Protein AF-A0A2H3KA18-F1 (afdb_monomer_lite)

InterPro domains:
  IPR021326 Protein of unknown function DUF2931 [PF11153] (22-78)

Radius of gyration: 26.45 Å; chains: 1; bounding box: 54×30×70 Å

Sequence (79 aa):
MATNVKFIGLLFIIILTSCKMEKEKKYRWIATVTAPQEYPSEVYWGDLIADDYHSSFSEIFGTSYTGWGSEGSSMGEGI

Foldseek 3Di:
DVVVVVVVVVVVVVVVVPPDPDDPPDDDDDDADADALV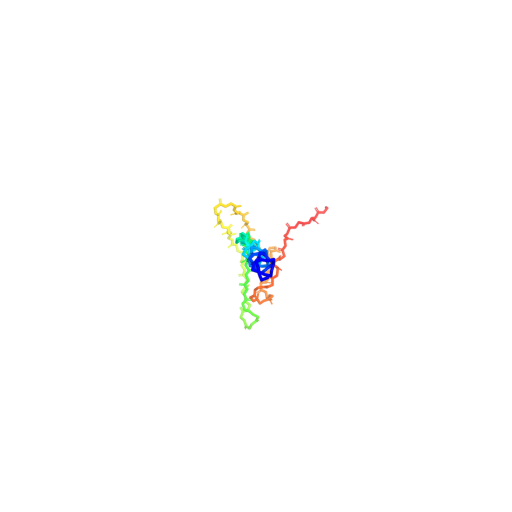DKDDDQWDWDDDPPDIDTDHCVLDIHRPHPPDDHDDPDDDD

Secondary structure (DSSP, 8-state):
-HHHHHHHHHHHHHHHHT---PPP----PPP-----TTS-EE--EEEEEETTEEEEEEGGG-EE-S-TT--PPP-----

Structure (mmCIF, N/CA/C/O backbone):
data_AF-A0A2H3KA18-F1
#
_entry.id   AF-A0A2H3KA18-F1
#
loop_
_atom_site.group_PDB
_atom_site.id
_atom_site.type_symbol
_atom_site.label_atom_id
_atom_site.label_alt_id
_atom_site.label_comp_id
_atom_site.label_asym_id
_atom_site.label_entity_id
_atom_site.label_seq_id
_atom_site.pdbx_PDB_ins_code
_atom_site.Cartn_x
_atom_site.Cartn_y
_atom_site.Cartn_z
_atom_site.occupancy
_atom_site.B_iso_or_equiv
_atom_site.auth_seq_id
_atom_site.auth_comp_id
_atom_site.auth_asym_id
_atom_site.auth_atom_id
_atom_site.pdbx_PDB_model_num
ATOM 1 N N . MET A 1 1 ? -37.111 -4.535 54.361 1.00 53.69 1 MET A N 1
ATOM 2 C CA . MET A 1 1 ? -36.548 -5.627 53.528 1.00 53.69 1 MET A CA 1
ATOM 3 C C . MET A 1 1 ? -36.886 -5.469 52.042 1.00 53.69 1 MET A C 1
ATOM 5 O O . MET A 1 1 ? -35.976 -5.536 51.231 1.00 53.69 1 MET A O 1
ATOM 9 N N . ALA A 1 2 ? -38.139 -5.172 51.670 1.00 60.00 2 ALA A N 1
ATOM 10 C CA . ALA A 1 2 ? -38.562 -5.008 50.267 1.00 60.00 2 ALA A CA 1
ATOM 11 C C . ALA A 1 2 ? -37.928 -3.817 49.504 1.00 60.00 2 ALA A C 1
ATOM 13 O O . ALA A 1 2 ? -37.803 -3.862 48.284 1.00 60.00 2 ALA A O 1
ATOM 14 N N . THR A 1 3 ? -37.506 -2.757 50.198 1.00 62.41 3 THR A N 1
ATOM 15 C CA . THR A 1 3 ? -36.859 -1.571 49.601 1.00 62.41 3 THR A CA 1
ATOM 16 C C . THR A 1 3 ? -35.445 -1.856 49.086 1.00 62.41 3 THR A C 1
ATOM 18 O O . THR A 1 3 ? -35.073 -1.365 48.025 1.00 62.41 3 THR A O 1
ATOM 21 N N . ASN A 1 4 ? -34.695 -2.721 49.777 1.00 65.69 4 ASN A N 1
ATOM 22 C CA . ASN A 1 4 ? -33.335 -3.119 49.389 1.00 65.69 4 ASN A CA 1
ATOM 23 C C . ASN A 1 4 ? -33.339 -4.019 48.143 1.00 65.69 4 ASN A C 1
ATOM 25 O O . ASN A 1 4 ? -32.473 -3.892 47.284 1.00 65.69 4 ASN A O 1
ATOM 29 N N . VAL A 1 5 ? -34.362 -4.872 48.002 1.00 73.50 5 VAL A N 1
ATOM 30 C CA . VAL A 1 5 ? -34.551 -5.738 46.824 1.00 73.50 5 VAL A CA 1
ATOM 31 C C . VAL A 1 5 ? -34.837 -4.909 45.567 1.00 73.50 5 VAL A C 1
ATOM 33 O O . VAL A 1 5 ? -34.295 -5.196 44.502 1.00 73.50 5 VAL A O 1
ATOM 36 N N . LYS A 1 6 ? -35.623 -3.829 45.690 1.00 75.00 6 LYS A N 1
ATOM 37 C CA . LYS A 1 6 ? -35.877 -2.893 44.580 1.00 75.00 6 LYS A CA 1
ATOM 38 C C . LYS A 1 6 ? -34.614 -2.139 44.153 1.00 75.00 6 LYS A C 1
ATOM 40 O O . LYS A 1 6 ? -34.403 -1.949 42.960 1.00 75.00 6 LYS A O 1
ATOM 45 N N . PHE A 1 7 ? -33.768 -1.755 45.109 1.00 77.06 7 PHE A N 1
ATOM 46 C CA . PHE A 1 7 ? -32.494 -1.082 44.835 1.00 77.06 7 PHE A CA 1
ATOM 47 C C . PHE A 1 7 ? -31.505 -1.984 44.085 1.00 77.06 7 PHE A C 1
ATOM 49 O O . PHE A 1 7 ? -30.884 -1.551 43.118 1.00 77.06 7 PHE A O 1
ATOM 56 N N . ILE A 1 8 ? -31.413 -3.254 44.485 1.00 81.00 8 ILE A N 1
ATOM 57 C CA . ILE A 1 8 ? -30.573 -4.257 43.814 1.00 81.00 8 ILE A CA 1
ATOM 58 C C . ILE A 1 8 ? -31.074 -4.522 42.388 1.00 81.00 8 ILE A C 1
ATOM 60 O O . ILE A 1 8 ? -30.271 -4.585 41.459 1.00 81.00 8 ILE A O 1
ATOM 64 N N . GLY A 1 9 ? -32.395 -4.602 42.194 1.00 82.06 9 GLY A N 1
ATOM 65 C CA . GLY A 1 9 ? -32.989 -4.741 40.863 1.00 82.06 9 GLY A CA 1
ATOM 66 C C . GLY A 1 9 ? -32.682 -3.554 39.945 1.00 82.06 9 GLY A C 1
ATOM 67 O O . GLY A 1 9 ? -32.338 -3.750 38.782 1.00 82.06 9 GLY A O 1
ATOM 68 N N . LEU A 1 10 ? -32.733 -2.328 40.473 1.00 82.62 10 LEU A N 1
ATOM 69 C CA . LEU A 1 10 ? -32.427 -1.117 39.707 1.00 82.62 10 LEU A CA 1
ATOM 70 C C . LEU A 1 10 ? -30.952 -1.063 39.276 1.00 82.62 10 LEU A C 1
ATOM 72 O O . LEU A 1 10 ? -30.648 -0.681 38.149 1.00 82.62 10 LEU A O 1
ATOM 76 N N . LEU A 1 11 ? -30.045 -1.506 40.148 1.00 82.25 11 LEU A N 1
ATOM 77 C CA . LEU A 1 11 ? -28.611 -1.564 39.866 1.00 82.25 11 LEU A CA 1
ATOM 78 C C . LEU A 1 11 ? -28.281 -2.583 38.762 1.00 82.25 11 LEU A C 1
ATOM 80 O O . LEU A 1 11 ? -27.431 -2.323 37.916 1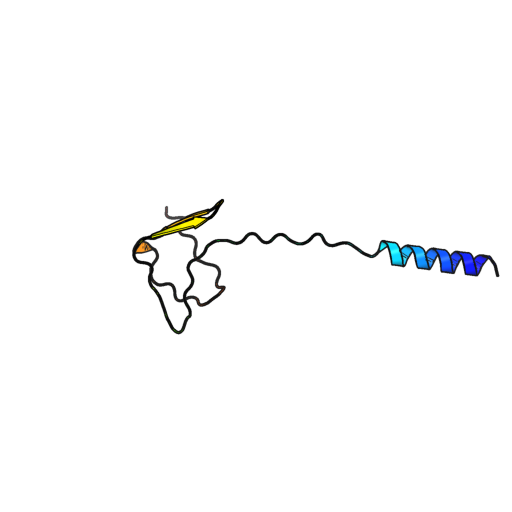.00 82.25 11 LEU A O 1
ATOM 84 N N . PHE A 1 12 ? -29.005 -3.703 38.716 1.00 80.69 12 PHE A N 1
ATOM 85 C CA . PHE A 1 12 ? -28.826 -4.738 37.695 1.00 80.69 12 PHE A CA 1
ATOM 86 C C . PHE A 1 12 ? -29.219 -4.263 36.285 1.00 80.69 12 PHE A C 1
ATOM 88 O O . PHE A 1 12 ? -28.567 -4.608 35.301 1.00 80.69 12 PHE A O 1
ATOM 95 N N . ILE A 1 13 ? -30.253 -3.423 36.182 1.00 80.38 13 ILE A N 1
ATOM 96 C CA . ILE A 1 13 ? -30.749 -2.896 34.901 1.00 80.38 13 ILE A CA 1
ATOM 97 C C . ILE A 1 13 ? -29.730 -1.939 34.258 1.00 80.38 13 ILE A C 1
ATOM 99 O O . ILE A 1 13 ? -29.520 -1.990 33.049 1.00 80.38 13 ILE A O 1
ATOM 103 N N . ILE A 1 14 ? -29.043 -1.119 35.060 1.00 80.62 14 ILE A N 1
ATOM 104 C CA . ILE A 1 14 ? -28.054 -0.134 34.579 1.00 80.62 14 ILE A CA 1
ATOM 105 C C . ILE A 1 14 ? -26.826 -0.821 33.951 1.00 80.62 14 ILE A C 1
ATOM 107 O O . ILE A 1 14 ? -26.261 -0.338 32.962 1.00 80.62 14 ILE A O 1
ATOM 111 N N . ILE A 1 15 ? -26.433 -1.976 34.497 1.00 79.50 15 ILE A N 1
ATOM 112 C CA . ILE A 1 15 ? -25.296 -2.766 34.004 1.00 79.50 15 ILE A CA 1
ATOM 113 C C . ILE A 1 15 ? -25.624 -3.371 32.630 1.00 79.50 15 ILE A C 1
ATOM 115 O O . ILE A 1 15 ? -24.792 -3.323 31.726 1.00 79.50 15 ILE A O 1
ATOM 119 N N . LEU A 1 16 ? -26.852 -3.866 32.435 1.00 70.75 16 LEU A N 1
ATOM 120 C CA . LEU A 1 16 ? -27.283 -4.473 31.169 1.00 70.75 16 LEU A CA 1
ATOM 121 C C . LEU A 1 16 ? -27.381 -3.457 30.020 1.00 70.75 16 LEU A C 1
ATOM 123 O O . LEU A 1 16 ? -27.072 -3.788 28.879 1.00 70.75 16 LEU A O 1
ATOM 127 N N . THR A 1 17 ? -27.748 -2.205 30.302 1.00 75.19 17 THR A N 1
ATOM 128 C CA . THR A 1 17 ? -27.860 -1.157 29.271 1.00 75.19 17 THR A CA 1
ATOM 129 C C . THR A 1 17 ? -26.522 -0.546 28.841 1.00 75.19 17 THR A C 1
ATOM 131 O O . THR A 1 17 ? -26.481 0.190 27.858 1.00 75.19 17 THR A O 1
ATOM 134 N N . SER A 1 18 ? -25.423 -0.831 29.549 1.00 69.44 18 SER A N 1
ATOM 135 C CA . SER A 1 18 ? -24.102 -0.238 29.269 1.00 69.44 18 SER A CA 1
ATOM 136 C C . SER A 1 18 ? -23.292 -0.987 28.201 1.00 69.44 18 SER A C 1
ATOM 138 O O . SER A 1 18 ? -22.213 -0.535 27.816 1.00 69.44 18 SER A O 1
ATOM 140 N N . CYS A 1 19 ? -23.802 -2.107 27.680 1.00 71.19 19 CYS A N 1
ATOM 141 C CA . CYS A 1 19 ? -23.172 -2.826 26.577 1.00 71.19 19 CYS A CA 1
ATOM 142 C C . CYS A 1 19 ? -23.428 -2.085 25.251 1.00 71.19 19 CYS A C 1
ATOM 144 O O . CYS A 1 19 ? -24.422 -2.312 24.562 1.00 71.19 19 CYS A O 1
ATOM 146 N N . LYS A 1 20 ? -22.542 -1.146 24.898 1.00 67.44 20 LYS A N 1
ATOM 147 C CA . LYS A 1 20 ? -22.537 -0.515 23.572 1.00 67.44 20 LYS A CA 1
ATOM 148 C C . LYS A 1 20 ? -22.037 -1.525 22.541 1.00 67.44 20 LYS A C 1
ATOM 150 O O . LYS A 1 20 ? -20.863 -1.877 22.546 1.00 67.44 20 LYS A O 1
ATOM 155 N N . MET A 1 21 ? -22.909 -1.938 21.624 1.00 66.75 21 MET A N 1
ATOM 156 C CA . MET A 1 21 ? -22.480 -2.569 20.376 1.00 66.75 21 MET A CA 1
ATOM 157 C C . MET A 1 21 ? -21.768 -1.513 19.522 1.00 66.75 21 MET A C 1
ATOM 159 O O . MET A 1 21 ? -22.415 -0.691 18.869 1.00 66.75 21 MET A O 1
ATOM 163 N N . GLU A 1 22 ? -20.436 -1.484 19.565 1.00 71.56 22 GLU A N 1
ATOM 164 C CA . GLU A 1 22 ? -19.649 -0.700 18.615 1.00 71.56 22 GLU A CA 1
ATOM 165 C C . GLU A 1 22 ? -19.859 -1.326 17.228 1.00 71.56 22 GLU A C 1
ATOM 167 O O . GLU A 1 22 ? -19.594 -2.509 17.021 1.00 71.56 22 GLU A O 1
ATOM 172 N N . LYS A 1 23 ? -20.430 -0.566 16.285 1.00 71.94 23 LYS A N 1
ATOM 173 C CA . LYS A 1 23 ? -20.556 -1.030 14.899 1.00 71.94 23 LYS A CA 1
ATOM 174 C C . LYS A 1 23 ? -19.149 -1.235 14.348 1.00 71.94 23 LYS A C 1
ATOM 176 O O . LYS A 1 23 ? -18.318 -0.339 14.490 1.00 71.94 23 LYS A O 1
ATOM 181 N N . GLU A 1 24 ? -18.907 -2.381 13.713 1.00 75.44 24 GLU A N 1
ATOM 182 C CA . GLU A 1 24 ? -17.629 -2.665 13.061 1.00 75.44 24 GLU A CA 1
ATOM 183 C C . GLU A 1 24 ? -17.232 -1.494 12.159 1.00 75.44 24 GLU A C 1
ATOM 185 O O . GLU A 1 24 ? -17.974 -1.088 11.255 1.00 75.44 24 GLU A O 1
ATOM 190 N N . LYS A 1 25 ? -16.060 -0.917 12.435 1.00 69.56 25 LYS A N 1
ATOM 191 C CA . LYS A 1 25 ? -15.482 0.123 11.590 1.00 69.56 25 LYS A CA 1
ATOM 192 C C . LYS A 1 25 ? -15.116 -0.537 10.269 1.00 69.56 25 LYS A C 1
ATOM 194 O O . LYS A 1 25 ? -14.187 -1.333 10.201 1.00 69.56 25 LYS A O 1
ATOM 199 N N . LYS A 1 26 ? -15.867 -0.220 9.216 1.00 74.69 26 LYS A N 1
ATOM 200 C CA . LYS A 1 26 ? -15.500 -0.617 7.858 1.00 74.69 26 LYS A CA 1
ATOM 201 C C . LYS A 1 26 ? -14.308 0.231 7.431 1.00 74.69 26 LYS A C 1
ATOM 203 O O . LYS A 1 26 ? -14.455 1.429 7.191 1.00 74.69 26 LYS A O 1
ATOM 208 N N . TYR A 1 27 ? -13.135 -0.383 7.384 1.00 68.81 27 TYR A N 1
ATOM 209 C CA . TYR A 1 27 ? -11.937 0.254 6.855 1.00 68.81 27 TYR A CA 1
ATOM 210 C C . TYR A 1 27 ? -12.039 0.332 5.333 1.00 68.81 27 TYR A C 1
ATOM 212 O O . TYR A 1 27 ? -12.463 -0.621 4.678 1.00 68.81 27 TYR A O 1
ATOM 220 N N . ARG A 1 28 ? -11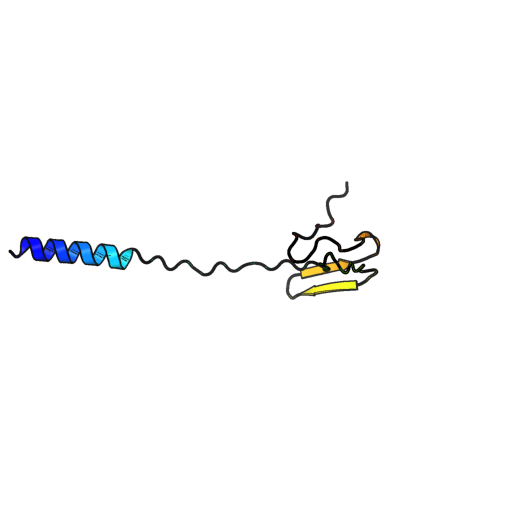.675 1.489 4.776 1.00 67.81 28 ARG A N 1
ATOM 221 C CA . ARG A 1 28 ? -11.531 1.663 3.333 1.00 67.81 28 ARG A CA 1
ATOM 222 C C . ARG A 1 28 ? -10.090 1.343 2.981 1.00 67.81 28 ARG A C 1
ATOM 224 O O . 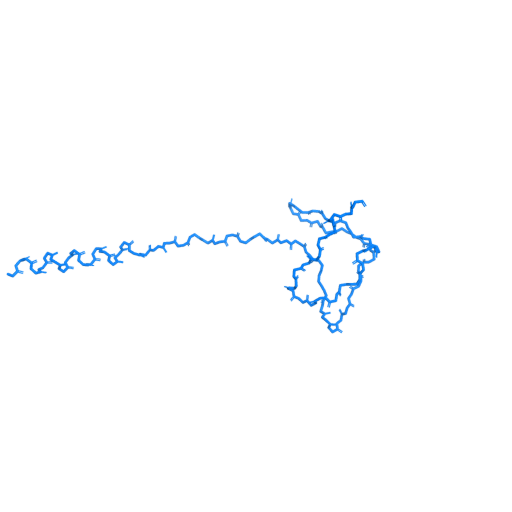ARG A 1 28 ? -9.188 2.041 3.433 1.00 67.81 28 ARG A O 1
ATOM 231 N N . TRP A 1 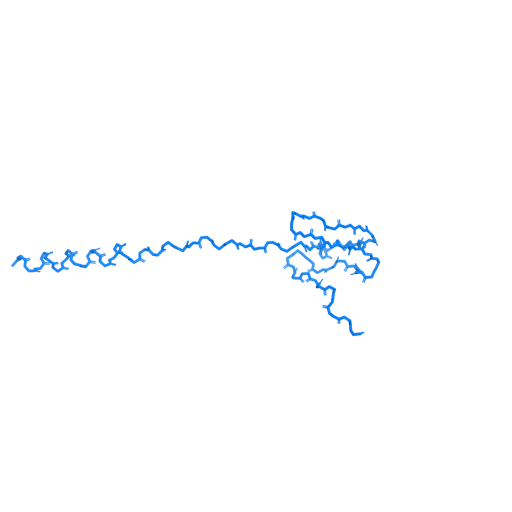29 ? -9.893 0.285 2.212 1.00 66.81 29 TRP A N 1
ATOM 232 C CA . TRP A 1 29 ? -8.580 -0.042 1.677 1.00 66.81 29 TRP A CA 1
ATOM 233 C C . TRP A 1 29 ? -8.260 0.933 0.546 1.00 66.81 29 TRP A C 1
ATOM 235 O O . TRP A 1 29 ? -9.090 1.155 -0.334 1.00 66.81 29 TRP A O 1
ATOM 245 N N . ILE A 1 30 ? -7.079 1.539 0.598 1.00 69.25 30 ILE A N 1
ATOM 246 C CA . ILE A 1 30 ? -6.534 2.340 -0.496 1.00 69.25 30 ILE A CA 1
ATOM 247 C C . ILE A 1 30 ? -5.535 1.436 -1.209 1.00 69.25 30 ILE A C 1
ATOM 249 O O . ILE A 1 30 ? -4.673 0.844 -0.560 1.00 69.25 30 ILE A O 1
ATOM 253 N N . ALA A 1 31 ? -5.668 1.287 -2.523 1.00 69.12 31 ALA A N 1
ATOM 254 C CA . ALA A 1 31 ? -4.688 0.537 -3.291 1.00 69.12 31 ALA A CA 1
ATOM 255 C C . ALA A 1 31 ? -3.377 1.334 -3.361 1.00 69.12 31 ALA A C 1
ATOM 257 O O . ALA A 1 31 ? -3.360 2.544 -3.578 1.00 69.12 31 ALA A O 1
ATOM 258 N N . THR A 1 32 ? -2.268 0.651 -3.110 1.00 72.31 32 THR A N 1
ATOM 259 C CA . THR A 1 32 ? -0.923 1.225 -3.089 1.00 72.31 32 THR A CA 1
ATOM 260 C C . THR A 1 32 ? 0.052 0.145 -3.525 1.00 72.31 32 THR A C 1
ATOM 262 O O . THR A 1 32 ? -0.088 -1.015 -3.135 1.00 72.31 32 THR A O 1
ATOM 265 N N . VAL A 1 33 ? 1.043 0.530 -4.327 1.00 73.56 33 VAL A N 1
ATOM 266 C CA . VAL A 1 33 ? 2.203 -0.320 -4.596 1.00 73.56 33 VAL A CA 1
ATOM 267 C C . VAL A 1 33 ? 3.179 -0.156 -3.438 1.00 73.56 33 VAL A C 1
ATOM 269 O O . VAL A 1 33 ? 3.605 0.956 -3.140 1.00 73.56 33 VAL A O 1
ATOM 272 N N . THR A 1 34 ? 3.543 -1.259 -2.792 1.00 74.44 34 THR A N 1
ATOM 273 C CA . THR A 1 34 ? 4.636 -1.295 -1.813 1.00 74.44 34 THR A CA 1
ATOM 274 C C . THR A 1 34 ? 5.574 -2.441 -2.140 1.00 74.44 34 THR A C 1
ATOM 276 O O . THR A 1 34 ? 5.115 -3.509 -2.546 1.00 74.44 34 THR A O 1
ATOM 279 N N . ALA A 1 35 ? 6.863 -2.254 -1.879 1.00 80.06 35 ALA A N 1
ATOM 280 C CA . ALA A 1 35 ? 7.852 -3.322 -1.921 1.00 80.06 35 ALA A CA 1
ATOM 281 C C . ALA A 1 35 ? 8.519 -3.474 -0.543 1.00 80.06 35 ALA A C 1
ATOM 283 O O . ALA A 1 35 ? 8.592 -2.490 0.205 1.00 80.06 35 ALA A O 1
ATOM 284 N N . PRO A 1 36 ? 9.015 -4.675 -0.190 1.00 77.25 36 PRO A N 1
ATOM 285 C CA . PRO A 1 36 ? 9.876 -4.850 0.972 1.00 77.25 36 PRO A CA 1
ATOM 286 C C . PRO A 1 36 ? 11.078 -3.906 0.910 1.00 77.25 36 PRO A C 1
ATOM 288 O O . PRO A 1 36 ? 11.623 -3.659 -0.166 1.00 77.25 36 PRO A O 1
ATOM 291 N N . GLN A 1 37 ? 11.536 -3.433 2.068 1.00 75.94 37 GLN A N 1
ATOM 292 C CA . GLN A 1 37 ? 12.717 -2.576 2.122 1.00 75.94 37 GLN A CA 1
ATOM 293 C C . GLN A 1 37 ? 13.964 -3.327 1.635 1.00 75.94 37 GLN A C 1
ATOM 295 O O . GLN A 1 37 ? 14.794 -2.778 0.929 1.00 75.94 37 GLN A O 1
ATOM 300 N N . GLU A 1 38 ? 14.093 -4.610 1.952 1.00 82.50 38 GLU A N 1
ATOM 301 C CA . GLU A 1 38 ? 15.258 -5.413 1.575 1.00 82.50 38 GLU A CA 1
ATOM 302 C C . GLU A 1 38 ? 15.273 -5.790 0.085 1.00 82.50 38 GLU A C 1
ATOM 304 O O . GLU A 1 38 ? 16.317 -6.176 -0.440 1.00 82.50 38 GLU A O 1
ATOM 309 N N . TYR A 1 39 ? 14.132 -5.667 -0.600 1.00 78.88 39 TYR A N 1
ATOM 310 C CA . TYR A 1 39 ? 13.956 -6.034 -2.005 1.00 78.88 39 TYR A CA 1
ATOM 311 C C . TYR A 1 39 ? 13.141 -4.957 -2.737 1.00 78.88 39 TYR A C 1
ATOM 313 O O . TYR A 1 39 ? 11.955 -5.174 -3.007 1.00 78.88 39 TYR A O 1
ATOM 321 N N . PRO A 1 40 ? 13.753 -3.797 -3.056 1.00 77.12 40 PRO A N 1
ATOM 322 C CA . PRO A 1 40 ? 13.091 -2.755 -3.831 1.00 77.12 40 PRO A CA 1
ATOM 323 C C . PRO A 1 40 ? 12.602 -3.296 -5.172 1.00 77.12 40 PRO A C 1
ATOM 325 O O . PRO A 1 40 ? 13.309 -4.039 -5.856 1.00 77.12 40 PRO A O 1
ATOM 328 N N . SER A 1 41 ? 11.416 -2.854 -5.575 1.00 77.44 41 SER A N 1
ATOM 329 C CA . SER A 1 41 ? 10.892 -3.092 -6.917 1.00 77.44 41 SER A CA 1
ATOM 330 C C . SER A 1 41 ? 10.428 -1.785 -7.541 1.00 77.44 41 SER A C 1
ATOM 332 O O . SER A 1 41 ? 9.848 -0.931 -6.866 1.00 77.44 41 SER A O 1
ATOM 334 N N . GLU A 1 42 ? 10.650 -1.651 -8.841 1.00 77.25 42 GLU A N 1
ATOM 335 C CA . GLU A 1 42 ? 10.223 -0.499 -9.626 1.00 77.25 42 GLU A CA 1
ATOM 336 C C . GLU A 1 42 ? 9.118 -0.918 -10.593 1.00 77.25 42 GLU A C 1
ATOM 338 O O . GLU A 1 42 ? 9.254 -1.904 -11.321 1.00 77.25 42 GLU A O 1
ATOM 343 N N . VAL A 1 43 ? 8.010 -0.178 -10.585 1.00 74.75 43 VAL A N 1
ATOM 344 C CA . VAL A 1 43 ? 6.930 -0.372 -11.554 1.00 74.75 43 VAL A CA 1
ATOM 345 C C . VAL A 1 43 ? 7.181 0.578 -12.713 1.00 74.75 43 VAL A C 1
ATOM 347 O O . VAL A 1 43 ? 6.969 1.779 -12.597 1.00 74.75 43 VAL A O 1
ATOM 350 N N . TYR A 1 44 ? 7.638 0.029 -13.834 1.00 75.38 44 TYR A N 1
ATOM 351 C CA . TYR A 1 44 ? 7.958 0.814 -15.027 1.00 75.38 44 TYR A CA 1
ATOM 352 C C . TYR A 1 44 ? 6.693 1.292 -15.768 1.00 75.38 44 TYR A C 1
ATOM 354 O O . TYR A 1 44 ? 6.608 2.440 -16.199 1.00 75.38 44 TYR A O 1
ATOM 362 N N . TRP A 1 45 ? 5.682 0.421 -15.884 1.00 81.62 45 TRP A N 1
ATOM 363 C CA . TRP A 1 45 ? 4.380 0.728 -16.486 1.00 81.62 45 TRP A CA 1
ATOM 364 C C . TRP A 1 45 ? 3.309 -0.282 -16.042 1.00 81.62 45 TRP A C 1
ATOM 366 O O . TRP A 1 45 ? 3.612 -1.463 -15.862 1.00 81.62 45 TRP A O 1
ATOM 376 N N . GLY A 1 46 ? 2.063 0.169 -15.883 1.00 82.44 46 GLY A N 1
ATOM 377 C CA . GLY A 1 46 ? 0.898 -0.677 -15.600 1.00 82.44 46 GLY A CA 1
ATOM 378 C C . GLY A 1 46 ? -0.237 0.096 -14.928 1.00 82.44 46 GLY A C 1
ATOM 379 O O . GLY A 1 46 ? -0.085 1.277 -14.650 1.00 82.44 46 GLY A O 1
ATOM 380 N N . ASP A 1 47 ? -1.348 -0.572 -14.622 1.00 84.38 47 ASP A N 1
ATOM 381 C CA . ASP A 1 47 ? -2.501 0.023 -13.933 1.00 84.38 47 ASP A CA 1
ATOM 382 C C . ASP A 1 47 ? -2.873 -0.806 -12.689 1.00 84.38 47 ASP A C 1
ATOM 384 O O . ASP A 1 47 ? -2.899 -2.038 -12.738 1.00 84.38 47 ASP A O 1
ATOM 388 N N . LEU A 1 48 ? -3.198 -0.146 -11.571 1.00 78.19 48 LEU A N 1
ATOM 389 C CA . LEU A 1 48 ? -3.910 -0.756 -10.441 1.00 78.19 48 LEU A CA 1
ATOM 390 C C . LEU A 1 48 ? -5.401 -0.521 -10.625 1.00 78.19 48 LEU A C 1
ATOM 392 O O . LEU A 1 48 ? -5.855 0.622 -10.571 1.00 78.19 48 LEU A O 1
ATOM 396 N N . ILE A 1 49 ? -6.151 -1.607 -10.788 1.00 82.75 49 ILE A N 1
ATOM 397 C CA . ILE A 1 49 ? -7.598 -1.586 -10.999 1.00 82.75 49 ILE A CA 1
ATOM 398 C C . ILE A 1 49 ? -8.265 -2.390 -9.878 1.00 82.75 49 ILE A C 1
ATOM 400 O O . ILE A 1 49 ? -7.931 -3.553 -9.656 1.00 82.75 49 ILE A O 1
ATOM 404 N N . ALA A 1 50 ? -9.215 -1.770 -9.184 1.00 81.19 50 ALA A N 1
ATOM 405 C CA . ALA A 1 50 ? -10.134 -2.398 -8.238 1.00 81.19 50 ALA A CA 1
ATOM 406 C C . ALA A 1 50 ? -11.544 -1.807 -8.419 1.00 81.19 50 ALA A C 1
ATOM 408 O O . ALA A 1 50 ? -11.705 -0.824 -9.140 1.00 81.19 50 ALA A O 1
ATOM 409 N N . ASP A 1 51 ? -12.551 -2.387 -7.759 1.00 78.56 51 ASP A N 1
ATOM 410 C CA . ASP A 1 51 ? -13.977 -2.083 -7.991 1.00 78.56 51 ASP A CA 1
ATOM 411 C C . ASP A 1 51 ? -14.313 -0.575 -8.021 1.00 78.56 51 ASP A C 1
ATOM 413 O O . ASP A 1 51 ? -15.059 -0.139 -8.892 1.00 78.56 51 ASP A O 1
ATOM 417 N N . ASP A 1 52 ? -13.702 0.222 -7.134 1.00 79.75 52 ASP A N 1
ATOM 418 C CA . ASP A 1 52 ? -13.883 1.683 -7.040 1.00 79.75 52 ASP A CA 1
ATOM 419 C C . ASP A 1 52 ? -12.552 2.468 -7.140 1.00 79.75 52 ASP A C 1
ATOM 421 O O . ASP A 1 52 ? -12.449 3.604 -6.666 1.00 79.75 52 ASP A O 1
ATOM 425 N N . TYR A 1 53 ? -11.491 1.869 -7.693 1.00 73.88 53 TYR A N 1
ATOM 426 C CA . TYR A 1 53 ? -10.159 2.484 -7.744 1.00 73.88 53 TYR A CA 1
ATOM 427 C C . TYR A 1 53 ? -9.445 2.185 -9.060 1.00 73.88 53 TYR A C 1
ATOM 429 O O . TYR A 1 53 ? -9.347 1.034 -9.478 1.00 73.88 53 TYR A O 1
ATOM 437 N N . HIS A 1 54 ? -8.880 3.219 -9.678 1.00 82.50 54 HIS A N 1
ATOM 438 C CA . HIS A 1 54 ? -8.031 3.080 -10.852 1.00 82.50 54 HIS A CA 1
ATOM 439 C C . HIS A 1 54 ? -6.867 4.069 -10.759 1.00 82.50 54 HIS A C 1
ATOM 441 O O . HIS A 1 54 ? -7.095 5.274 -10.648 1.00 82.50 54 HIS A O 1
ATOM 447 N N . SER A 1 55 ? -5.634 3.567 -10.795 1.00 76.50 55 SER A N 1
ATOM 448 C CA . SER A 1 55 ? -4.427 4.395 -10.850 1.00 76.50 55 SER A CA 1
ATOM 449 C C . SER A 1 55 ? -3.442 3.824 -11.853 1.00 76.50 55 SER A C 1
ATOM 451 O O . SER A 1 55 ? -3.052 2.663 -11.740 1.00 76.50 55 SER A O 1
ATOM 453 N N . SER A 1 56 ? -3.015 4.657 -12.795 1.00 80.19 56 SER A N 1
ATOM 454 C CA . SER A 1 56 ? -1.979 4.310 -13.763 1.00 80.19 56 SER A CA 1
ATOM 455 C C . SER A 1 56 ? -0.591 4.613 -13.218 1.00 80.19 56 SER A C 1
ATOM 457 O O . SER A 1 56 ? -0.372 5.635 -12.569 1.00 80.19 56 SER A O 1
ATOM 459 N N . PHE A 1 57 ? 0.356 3.736 -13.526 1.00 75.94 57 PHE A N 1
ATOM 460 C CA . PHE A 1 57 ? 1.769 3.851 -13.201 1.00 75.94 57 PHE A CA 1
ATOM 461 C C . PHE A 1 57 ? 2.570 4.054 -14.477 1.00 75.94 57 PHE A C 1
ATOM 463 O O . PHE A 1 57 ? 2.335 3.427 -15.511 1.00 75.94 57 PHE A O 1
ATOM 470 N N . SER A 1 58 ? 3.550 4.935 -14.378 1.00 73.44 58 SER A N 1
ATOM 471 C CA . SER A 1 58 ? 4.577 5.164 -15.386 1.00 73.44 58 SER A CA 1
ATOM 472 C C . SER A 1 58 ? 5.897 5.407 -14.665 1.00 73.44 58 SER A C 1
ATOM 474 O O . SER A 1 58 ? 5.901 5.592 -13.445 1.00 73.44 58 SER A O 1
ATOM 476 N N . GLU A 1 59 ? 6.987 5.486 -15.422 1.00 69.62 59 GLU A N 1
ATOM 477 C CA . GLU A 1 59 ? 8.348 5.778 -14.944 1.00 69.62 59 GLU A CA 1
ATOM 478 C C . GLU A 1 59 ? 8.440 6.951 -13.944 1.00 69.62 59 GLU A C 1
ATOM 480 O O . GLU A 1 59 ? 9.354 7.011 -13.129 1.00 69.62 59 GLU A O 1
ATOM 485 N N . ILE A 1 60 ? 7.472 7.874 -13.964 1.00 67.50 60 ILE A N 1
ATOM 486 C CA . ILE A 1 60 ? 7.405 9.053 -13.088 1.00 67.50 60 ILE A CA 1
ATOM 487 C C . ILE A 1 60 ? 7.168 8.681 -11.609 1.00 67.50 60 ILE A C 1
ATOM 489 O O . ILE A 1 60 ? 7.540 9.445 -10.722 1.00 67.50 60 ILE A O 1
ATOM 493 N N . PHE A 1 61 ? 6.574 7.518 -11.318 1.00 67.06 61 PHE A N 1
ATOM 494 C CA . PHE A 1 61 ? 6.279 7.091 -9.942 1.00 67.06 61 PHE A CA 1
ATOM 495 C C . PHE A 1 61 ? 7.522 6.627 -9.159 1.00 67.06 61 PHE A C 1
ATOM 497 O O . PHE A 1 61 ? 7.487 6.622 -7.928 1.00 67.06 61 PHE A O 1
ATOM 504 N N . GLY A 1 62 ? 8.622 6.293 -9.843 1.00 65.31 62 GLY A N 1
ATOM 505 C CA . GLY A 1 62 ? 9.893 5.914 -9.222 1.00 65.31 62 GLY A CA 1
ATOM 506 C C . GLY A 1 62 ? 9.876 4.579 -8.461 1.00 65.31 62 GLY A C 1
ATOM 507 O O . GLY A 1 62 ? 8.976 3.747 -8.593 1.00 65.31 62 GLY A O 1
ATOM 508 N N . THR A 1 63 ? 10.918 4.351 -7.658 1.00 62.75 63 THR A N 1
ATOM 509 C CA . THR A 1 63 ? 11.136 3.094 -6.930 1.00 62.75 63 THR A CA 1
ATOM 510 C C . THR A 1 63 ? 10.260 2.986 -5.679 1.00 62.75 63 THR A C 1
ATOM 512 O O . THR A 1 63 ? 10.227 3.876 -4.829 1.00 62.75 63 THR A O 1
ATOM 515 N N . SER A 1 64 ? 9.581 1.847 -5.510 1.00 64.62 64 SER A N 1
ATOM 516 C CA . SER A 1 64 ? 8.877 1.530 -4.263 1.00 64.62 64 SER A CA 1
ATOM 517 C C . SER A 1 64 ? 9.884 0.975 -3.247 1.00 64.62 64 SER A C 1
ATOM 519 O O . SER A 1 64 ? 10.413 -0.117 -3.443 1.00 64.62 64 SER A O 1
ATOM 521 N N . TYR A 1 65 ? 10.184 1.730 -2.182 1.00 62.03 65 TYR A N 1
ATOM 522 C CA . TYR A 1 65 ? 11.192 1.370 -1.159 1.00 62.03 65 TYR A CA 1
ATOM 523 C C . TYR A 1 65 ? 10.744 1.660 0.290 1.00 62.03 65 TYR A C 1
ATOM 525 O O . TYR A 1 65 ? 11.540 1.704 1.223 1.00 62.03 65 TYR A O 1
ATOM 533 N N . THR A 1 66 ? 9.456 1.884 0.523 1.00 62.94 66 THR A N 1
ATOM 534 C CA . THR A 1 66 ? 8.960 2.352 1.826 1.00 62.94 66 THR A CA 1
ATOM 535 C C . THR A 1 66 ? 8.612 1.229 2.813 1.00 62.94 66 THR A C 1
ATOM 537 O O . THR A 1 66 ? 8.275 1.512 3.962 1.00 62.94 66 THR A O 1
ATOM 540 N N . GLY A 1 67 ? 8.737 -0.041 2.405 1.00 61.75 67 GLY A N 1
ATOM 541 C CA . GLY A 1 67 ? 8.341 -1.199 3.207 1.00 61.75 67 GLY A CA 1
ATOM 542 C C . GLY A 1 67 ? 6.833 -1.472 3.167 1.00 61.75 67 GLY A C 1
ATOM 543 O O . GLY A 1 67 ? 6.055 -0.759 2.533 1.00 61.75 67 GLY A O 1
ATOM 544 N N . TRP A 1 68 ? 6.402 -2.540 3.842 1.00 63.19 68 TRP A N 1
ATOM 545 C CA . TRP A 1 68 ? 4.984 -2.905 3.923 1.00 63.19 68 TRP A CA 1
ATOM 546 C C . TRP A 1 68 ? 4.245 -1.962 4.875 1.00 63.19 68 TRP A C 1
ATOM 548 O O . TRP A 1 68 ? 4.626 -1.827 6.036 1.00 63.19 68 TRP A O 1
ATOM 558 N N . GLY A 1 69 ? 3.151 -1.360 4.407 1.00 57.84 69 GLY A N 1
ATOM 559 C CA . GLY A 1 69 ? 2.253 -0.584 5.266 1.00 57.84 69 GLY A CA 1
ATOM 560 C C . GLY A 1 69 ? 2.657 0.871 5.504 1.00 57.84 69 GLY A C 1
ATOM 561 O O . GLY A 1 69 ? 2.072 1.512 6.374 1.00 57.84 69 GLY A O 1
ATOM 562 N N . SER A 1 70 ? 3.605 1.420 4.740 1.00 60.16 70 SER A N 1
ATOM 563 C CA . SER A 1 70 ? 3.729 2.876 4.644 1.00 60.16 70 SER A CA 1
ATOM 564 C C . SER A 1 70 ? 2.517 3.448 3.911 1.00 60.16 70 SER A C 1
ATOM 566 O O . SER A 1 70 ? 2.078 2.867 2.915 1.00 60.16 70 SER A O 1
ATOM 568 N N . GLU A 1 71 ? 2.024 4.607 4.337 1.00 60.03 71 GLU A N 1
ATOM 569 C CA . GLU A 1 71 ? 1.053 5.367 3.549 1.00 60.03 71 GLU A CA 1
ATOM 570 C C . GLU A 1 71 ? 1.679 5.680 2.181 1.00 60.03 71 GLU A C 1
ATOM 572 O O . GLU A 1 71 ? 2.726 6.323 2.100 1.00 60.03 71 GLU A O 1
ATOM 577 N N . GLY A 1 72 ? 1.102 5.124 1.110 1.00 56.88 72 GLY A N 1
ATOM 578 C CA . GLY A 1 72 ? 1.575 5.363 -0.249 1.00 56.88 72 GLY A CA 1
ATOM 579 C C . GLY A 1 72 ? 1.484 6.847 -0.603 1.00 56.88 72 GLY A C 1
ATOM 580 O O . GLY A 1 72 ? 0.578 7.554 -0.163 1.00 56.88 72 GLY A O 1
ATOM 581 N N . SER A 1 73 ? 2.424 7.329 -1.408 1.00 54.59 73 SER A N 1
ATOM 582 C CA . SER A 1 73 ? 2.432 8.710 -1.886 1.00 54.59 73 SER A CA 1
ATOM 583 C C . SER A 1 73 ? 1.345 8.908 -2.949 1.00 54.59 73 SER A C 1
ATOM 585 O O . SER A 1 73 ? 1.309 8.186 -3.944 1.00 54.59 73 SER A O 1
ATOM 587 N N . SER A 1 74 ? 0.466 9.896 -2.767 1.00 51.78 74 SER A N 1
ATOM 588 C CA . SER A 1 74 ? -0.465 10.338 -3.813 1.00 51.78 74 SER A CA 1
ATOM 589 C C . SER A 1 74 ? 0.250 11.287 -4.775 1.00 51.78 74 SER A C 1
ATOM 591 O O . SER A 1 74 ? 0.842 12.275 -4.344 1.00 51.78 74 SER A O 1
ATOM 593 N N . MET A 1 75 ? 0.174 11.019 -6.077 1.00 50.31 75 MET A N 1
ATOM 594 C CA . MET A 1 75 ? 0.620 11.948 -7.118 1.00 50.31 75 MET A CA 1
ATOM 595 C C . MET A 1 75 ? -0.471 13.002 -7.380 1.00 50.31 75 MET A C 1
ATOM 597 O O . MET A 1 75 ? -1.477 12.715 -8.023 1.00 50.31 75 MET A O 1
ATOM 601 N N . GLY A 1 76 ? -0.261 14.217 -6.865 1.00 44.22 76 GLY A N 1
ATOM 602 C CA . GLY A 1 76 ? -1.082 15.427 -7.062 1.00 44.22 76 GLY A CA 1
ATOM 603 C C . GLY A 1 76 ? -1.072 16.266 -5.776 1.00 44.22 76 GLY A C 1
ATOM 604 O O . GLY A 1 76 ? -1.349 15.722 -4.717 1.00 44.22 76 GLY A O 1
ATOM 605 N N . GLU A 1 77 ? -0.697 17.546 -5.738 1.00 38.72 77 GLU A N 1
ATOM 606 C CA . GLU A 1 77 ? -0.903 18.636 -6.699 1.00 38.72 77 GLU A CA 1
ATOM 607 C C . GLU A 1 77 ? 0.406 19.184 -7.296 1.00 38.72 77 GLU A C 1
ATOM 609 O O . GLU A 1 77 ? 1.261 19.717 -6.589 1.00 38.72 77 GLU A O 1
ATOM 614 N N . GLY A 1 78 ? 0.531 19.104 -8.622 1.00 36.59 78 GLY A N 1
ATOM 615 C CA . GLY A 1 78 ? 1.402 19.993 -9.386 1.00 36.59 78 GLY A CA 1
ATOM 616 C C . GLY A 1 78 ? 0.595 21.209 -9.836 1.00 36.59 78 GLY A C 1
ATOM 617 O O . GLY A 1 78 ? -0.444 21.041 -10.476 1.00 36.59 78 GLY A O 1
ATOM 618 N N . ILE A 1 79 ? 1.062 22.403 -9.463 1.00 34.75 79 ILE A N 1
ATOM 619 C CA . ILE A 1 79 ? 0.749 23.671 -10.14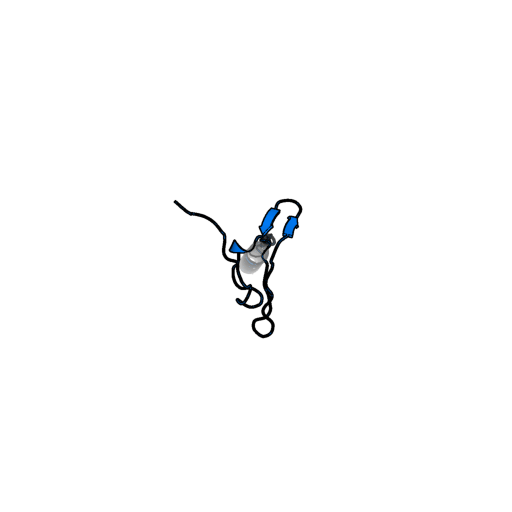4 1.00 34.75 79 ILE A CA 1
ATOM 620 C C . ILE A 1 79 ? 1.443 23.737 -11.505 1.00 34.75 79 ILE A C 1
ATOM 622 O O . ILE A 1 79 ? 2.560 23.181 -11.619 1.00 34.75 79 ILE A O 1
#

pLDDT: mean 70.17, std 10.98, range [34.75, 84.38]

Organism: NCBI:txid55197